Protein AF-A0A4S8L2T9-F1 (afdb_monomer_lite)

Radius of gyration: 14.15 Å; chains: 1; bounding box: 38×24×38 Å

Sequence (127 aa):
MDQLVPNIGRFRQLHLDESEWDGTTDLFSQLNVSAPKLRSMTIISDKSPFHFAGPGTEVLPSIFNGEMPSLKMLLLTHYTRWPSGYFQNLTHLCLLDQCDTQPNSRPSTSEFLDFLEMSPQLEYLII

Organism: Dendrothele bispora (strain CBS 962.96) (NCBI:txid1314807)

Foldseek 3Di:
DVVCLVCQCVAQEEAAECPPPPLPDQQQVSQQAANANHAEYHHYYDDAQDRNHHPGALEDEDGNVLHHPNYAYYHDEQNQHYDPPHDAQYQEYAYHPNDPPDVPSHDDPVRVVVVVVRHPNHNYDHD

Structure (mmCIF, N/CA/C/O backbone):
data_AF-A0A4S8L2T9-F1
#
_entry.id   AF-A0A4S8L2T9-F1
#
loop_
_atom_site.group_PDB
_atom_site.id
_atom_site.type_symbol
_atom_site.label_atom_id
_atom_site.label_alt_id
_atom_site.label_comp_id
_atom_site.label_asym_id
_atom_site.label_entity_id
_atom_site.label_seq_id
_atom_site.pdbx_PDB_ins_code
_atom_site.Cartn_x
_atom_site.Cartn_y
_atom_site.Cartn_z
_atom_site.occupancy
_atom_site.B_iso_or_equiv
_atom_site.auth_seq_id
_atom_site.auth_comp_id
_atom_site.auth_asym_id
_atom_site.auth_atom_id
_atom_site.pdbx_PDB_model_num
ATOM 1 N N . MET A 1 1 ? -12.025 5.668 -17.115 1.00 55.72 1 MET A N 1
ATOM 2 C C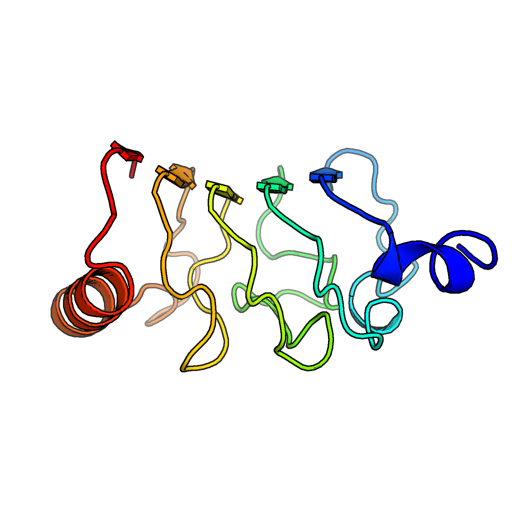A . MET A 1 1 ? -11.626 6.078 -15.749 1.00 55.72 1 MET A CA 1
ATOM 3 C C . MET A 1 1 ? -12.502 7.181 -15.154 1.00 55.72 1 MET A C 1
ATOM 5 O O . MET A 1 1 ? -12.594 7.249 -13.936 1.00 55.72 1 MET A O 1
ATOM 9 N N . ASP A 1 2 ? -13.251 7.943 -15.961 1.00 57.00 2 ASP A N 1
ATOM 10 C CA . ASP A 1 2 ? -14.147 9.031 -15.506 1.00 57.00 2 ASP A CA 1
ATOM 11 C C . ASP A 1 2 ? -15.223 8.640 -14.472 1.00 57.00 2 ASP A C 1
ATOM 13 O O . ASP A 1 2 ? -15.738 9.491 -13.753 1.00 57.00 2 ASP A O 1
ATOM 17 N N . GLN A 1 3 ? -15.548 7.349 -14.345 1.00 64.50 3 GLN A N 1
ATOM 18 C CA . GLN A 1 3 ? -16.474 6.844 -13.321 1.00 64.50 3 GLN A CA 1
ATOM 19 C C . GLN A 1 3 ? -15.784 6.366 -12.029 1.00 64.50 3 GLN A C 1
ATOM 21 O O . GLN A 1 3 ? -16.458 6.150 -11.017 1.00 64.50 3 GLN A O 1
ATOM 26 N N . LEU A 1 4 ? -14.457 6.194 -12.045 1.00 69.69 4 LEU A N 1
ATOM 27 C CA . LEU A 1 4 ? -13.685 5.638 -10.931 1.00 69.69 4 LEU A CA 1
ATOM 28 C C . LEU A 1 4 ? -13.459 6.699 -9.848 1.00 69.69 4 LEU A C 1
ATOM 30 O O . LEU A 1 4 ? -13.805 6.485 -8.687 1.00 69.69 4 LEU A O 1
ATOM 34 N N . VAL A 1 5 ? -12.961 7.870 -10.258 1.00 75.69 5 VAL A N 1
ATOM 35 C CA . VAL A 1 5 ? -12.575 8.985 -9.376 1.00 75.69 5 VAL A CA 1
ATOM 36 C C . VAL A 1 5 ? -13.704 9.432 -8.436 1.00 75.69 5 VAL A C 1
ATOM 38 O O . VAL A 1 5 ? -13.460 9.513 -7.230 1.00 75.69 5 VAL A O 1
ATOM 41 N N . PRO A 1 6 ? -14.961 9.613 -8.899 1.00 81.12 6 PRO A N 1
ATOM 42 C CA . PRO A 1 6 ? -16.066 10.000 -8.017 1.00 81.12 6 PRO A CA 1
ATOM 43 C C . PRO A 1 6 ? -16.382 8.979 -6.913 1.00 81.12 6 PRO A C 1
ATOM 45 O O . PRO A 1 6 ? -17.036 9.312 -5.926 1.00 81.12 6 PRO A O 1
ATOM 48 N N . ASN A 1 7 ? -15.940 7.727 -7.066 1.00 84.19 7 ASN A N 1
ATOM 49 C CA . ASN A 1 7 ? -16.253 6.629 -6.156 1.00 84.19 7 ASN A CA 1
ATOM 50 C C . ASN A 1 7 ? -15.073 6.201 -5.266 1.00 84.19 7 ASN A C 1
ATOM 52 O O . ASN A 1 7 ? -15.300 5.423 -4.336 1.00 84.19 7 ASN A O 1
ATOM 56 N N . ILE A 1 8 ? -13.862 6.742 -5.471 1.00 86.19 8 ILE A N 1
ATOM 57 C CA . ILE A 1 8 ? -12.643 6.389 -4.711 1.00 86.19 8 ILE A CA 1
ATOM 58 C C . ILE A 1 8 ? -12.862 6.499 -3.197 1.00 86.19 8 ILE A C 1
ATOM 60 O O . ILE A 1 8 ? -12.507 5.591 -2.449 1.00 86.19 8 ILE A O 1
ATOM 64 N N . GLY A 1 9 ? -13.552 7.544 -2.727 1.00 87.44 9 GLY A N 1
ATOM 65 C CA . GLY A 1 9 ? -13.823 7.737 -1.295 1.00 87.44 9 GLY A CA 1
ATOM 66 C C . GLY A 1 9 ? -14.676 6.633 -0.644 1.00 87.44 9 GLY A C 1
ATOM 67 O O . GLY A 1 9 ? -14.811 6.573 0.583 1.00 87.44 9 GLY A O 1
ATOM 68 N N . ARG A 1 10 ? -15.282 5.748 -1.445 1.00 90.25 10 ARG A N 1
ATOM 69 C CA . ARG A 1 10 ? -16.060 4.585 -0.992 1.00 90.25 10 ARG A CA 1
ATOM 70 C C . ARG A 1 10 ? -15.286 3.276 -1.100 1.00 90.25 10 ARG A C 1
ATOM 72 O O . ARG A 1 10 ? -15.773 2.273 -0.570 1.00 90.25 10 ARG A O 1
ATOM 79 N N . PHE A 1 11 ? -14.136 3.269 -1.768 1.00 92.38 11 PHE A N 1
ATOM 80 C CA . PHE A 1 11 ? -13.360 2.058 -1.984 1.00 92.38 11 PHE A CA 1
ATOM 81 C C . PHE A 1 11 ? -12.904 1.494 -0.647 1.00 92.38 11 PHE A C 1
ATOM 83 O O . PHE A 1 11 ? -12.448 2.211 0.239 1.00 92.38 11 PHE A O 1
ATOM 90 N N . ARG A 1 12 ? -13.083 0.183 -0.501 1.00 96.00 12 ARG A N 1
ATOM 91 C CA . ARG A 1 12 ? -12.547 -0.596 0.621 1.00 96.00 12 ARG A CA 1
ATOM 92 C C . ARG A 1 12 ? -11.392 -1.476 0.184 1.00 96.00 12 ARG A C 1
ATOM 94 O O . ARG A 1 12 ? -10.571 -1.851 1.014 1.00 96.00 12 ARG A O 1
ATOM 101 N N . GLN A 1 13 ? -11.359 -1.807 -1.096 1.00 96.56 13 GLN A N 1
ATOM 102 C CA . GLN A 1 13 ? -10.374 -2.670 -1.710 1.00 96.56 13 GLN A CA 1
ATOM 103 C C . GLN A 1 13 ? -10.024 -2.077 -3.069 1.00 96.56 13 GLN A C 1
ATOM 105 O O . GLN A 1 13 ? -10.915 -1.582 -3.765 1.00 96.56 13 GLN A O 1
ATOM 110 N N . LEU A 1 14 ? -8.744 -2.104 -3.408 1.00 93.50 14 LEU A N 1
ATOM 111 C CA . LEU A 1 14 ? -8.228 -1.711 -4.707 1.00 93.50 14 LEU A CA 1
ATOM 112 C C . LEU A 1 14 ? -7.190 -2.737 -5.132 1.00 93.50 14 LEU A C 1
ATOM 114 O O . LEU A 1 14 ? -6.232 -2.978 -4.402 1.00 93.50 14 LEU A O 1
ATOM 118 N N . HIS A 1 15 ? -7.381 -3.306 -6.314 1.00 92.94 15 HIS A N 1
ATOM 119 C CA . HIS A 1 15 ? -6.453 -4.259 -6.898 1.00 92.94 15 HIS A CA 1
ATOM 120 C C . HIS A 1 15 ? -6.101 -3.758 -8.292 1.00 92.94 15 HIS A C 1
ATOM 122 O O . HIS A 1 15 ? -6.986 -3.610 -9.136 1.00 92.94 15 HIS A O 1
ATOM 128 N N . LEU A 1 16 ? -4.831 -3.421 -8.479 1.00 89.25 16 LEU A N 1
ATOM 129 C CA . LEU A 1 16 ? -4.255 -2.957 -9.730 1.00 89.25 16 LEU A CA 1
ATOM 130 C C . LEU A 1 16 ? -3.294 -4.031 -10.226 1.00 89.25 16 LEU A C 1
ATOM 132 O O . LEU A 1 16 ? -2.457 -4.506 -9.458 1.00 89.25 16 LEU A O 1
ATOM 136 N N . ASP A 1 17 ? -3.440 -4.405 -11.489 1.00 88.31 17 ASP A N 1
ATOM 137 C CA . ASP A 1 17 ? -2.612 -5.401 -12.160 1.00 88.31 17 ASP A CA 1
ATOM 138 C C . ASP A 1 17 ? -2.127 -4.805 -13.483 1.00 88.31 17 ASP A C 1
ATOM 140 O O . ASP A 1 17 ? -2.939 -4.379 -14.309 1.00 88.31 17 ASP A O 1
ATOM 144 N N . GLU A 1 18 ? -0.809 -4.686 -13.634 1.00 80.94 18 GLU A N 1
ATOM 145 C CA . GLU A 1 18 ? -0.171 -4.078 -14.806 1.00 80.94 18 GLU A CA 1
ATOM 146 C C . GLU A 1 18 ? -0.071 -5.020 -16.004 1.00 80.94 18 GLU A C 1
ATOM 148 O O . GLU A 1 18 ? 0.206 -4.553 -17.107 1.00 80.94 18 GLU A O 1
ATOM 153 N N . SER A 1 19 ? -0.296 -6.324 -15.823 1.00 79.88 19 SER A N 1
ATOM 154 C CA . SER A 1 19 ? -0.063 -7.329 -16.873 1.00 79.88 19 SER A CA 1
ATOM 155 C C . SER A 1 19 ? -0.785 -7.009 -18.188 1.00 79.88 19 SER A C 1
ATOM 157 O O . SER A 1 19 ? -0.219 -7.172 -19.271 1.00 79.88 19 SER A O 1
ATOM 159 N N . GLU A 1 20 ? -1.994 -6.455 -18.087 1.00 76.50 20 GLU A N 1
ATOM 160 C CA . GLU A 1 20 ? -2.854 -6.062 -19.210 1.00 76.50 20 GLU A CA 1
ATOM 161 C C . GLU A 1 20 ? -2.831 -4.543 -19.497 1.00 76.50 20 GLU A C 1
ATOM 163 O O . GLU A 1 20 ? -3.657 -4.032 -20.258 1.00 76.50 20 GLU A O 1
ATOM 168 N N . TRP A 1 21 ? -1.920 -3.782 -18.877 1.00 77.00 21 TRP A N 1
ATOM 169 C CA . TRP A 1 21 ? -1.818 -2.337 -19.083 1.00 77.00 21 TRP A CA 1
ATOM 170 C C . TRP A 1 21 ? -1.056 -2.002 -20.367 1.00 77.00 21 TRP A C 1
ATOM 172 O O . TRP A 1 21 ? 0.079 -2.429 -20.575 1.00 77.00 21 TRP A O 1
ATOM 182 N N . ASP A 1 22 ? -1.663 -1.178 -21.224 1.00 73.50 22 ASP A N 1
ATOM 183 C CA . ASP A 1 22 ? -1.081 -0.774 -22.511 1.00 73.50 22 ASP A CA 1
ATOM 184 C C . ASP A 1 22 ? -0.025 0.344 -22.398 1.00 73.50 22 ASP A C 1
ATOM 186 O O . ASP A 1 22 ? 0.593 0.722 -23.396 1.00 73.50 22 ASP A O 1
ATOM 190 N N . GLY A 1 23 ? 0.192 0.877 -21.189 1.00 68.25 23 GLY A N 1
ATOM 191 C CA . GLY A 1 23 ? 1.191 1.909 -20.903 1.00 68.25 23 GLY A CA 1
ATOM 192 C C . GLY A 1 23 ? 0.865 3.291 -21.473 1.00 68.25 23 GLY A C 1
ATOM 193 O O . GLY A 1 23 ? 1.718 4.177 -21.441 1.00 68.25 23 GLY A O 1
ATOM 194 N N . THR A 1 24 ? -0.340 3.507 -22.008 1.00 68.75 24 THR A N 1
ATOM 195 C CA . THR A 1 24 ? -0.683 4.756 -22.710 1.00 68.75 24 THR A CA 1
ATOM 196 C C . THR A 1 24 ? -1.113 5.887 -21.782 1.00 68.75 24 THR A C 1
ATOM 198 O O . THR A 1 24 ? -1.092 7.052 -22.184 1.00 68.75 24 THR A O 1
ATOM 201 N N . THR A 1 25 ? -1.488 5.578 -20.537 1.00 74.75 25 THR A N 1
ATOM 202 C CA . THR A 1 25 ? -1.903 6.581 -19.550 1.00 74.75 25 THR A CA 1
ATOM 203 C C . THR A 1 25 ? -1.208 6.382 -18.203 1.00 74.75 25 THR A C 1
ATOM 205 O O . THR A 1 25 ? -0.844 5.273 -17.821 1.00 74.75 25 THR A O 1
ATOM 208 N N . ASP A 1 26 ? -1.007 7.482 -17.477 1.00 78.62 26 ASP A N 1
ATOM 209 C CA . ASP A 1 26 ? -0.564 7.449 -16.083 1.00 78.62 26 ASP A CA 1
ATOM 210 C C . ASP A 1 26 ? -1.798 7.212 -15.199 1.00 78.62 26 ASP A C 1
ATOM 212 O O . ASP A 1 26 ? -2.628 8.109 -14.993 1.00 78.62 26 ASP A O 1
ATOM 216 N N . LEU A 1 27 ? -1.957 5.975 -14.726 1.00 81.38 27 LEU A N 1
ATOM 217 C CA . LEU A 1 27 ? -3.055 5.567 -13.847 1.00 81.38 27 LEU A CA 1
ATOM 218 C C . LEU A 1 27 ? -2.967 6.285 -12.495 1.00 81.38 27 LEU A C 1
ATOM 220 O O . LEU A 1 27 ? -3.988 6.724 -11.964 1.00 81.38 27 LEU A O 1
ATOM 224 N N . PHE A 1 28 ? -1.765 6.437 -11.942 1.00 85.56 28 PHE A N 1
ATOM 225 C CA . PHE A 1 28 ? -1.580 7.000 -10.609 1.00 85.56 28 PHE A CA 1
ATOM 226 C C . PHE A 1 28 ? -1.867 8.498 -10.549 1.00 85.56 28 PHE A C 1
ATOM 228 O O . PHE A 1 28 ? -2.422 8.958 -9.549 1.00 85.56 28 PHE A O 1
ATOM 235 N N . SER A 1 29 ? -1.612 9.242 -11.629 1.00 82.44 29 SER A N 1
ATOM 236 C CA . SER A 1 29 ? -1.994 10.660 -11.736 1.00 82.44 29 SER A CA 1
ATOM 237 C C . SER A 1 29 ? -3.495 10.901 -11.523 1.00 82.44 29 SER A C 1
ATOM 239 O O . SER A 1 29 ? -3.905 11.974 -11.075 1.00 82.44 29 SER A O 1
ATOM 241 N N . GLN A 1 30 ? -4.323 9.888 -11.797 1.00 81.75 30 GLN A N 1
ATOM 242 C CA . GLN A 1 30 ? -5.780 9.944 -11.662 1.00 81.75 30 GLN A CA 1
ATOM 243 C C . GLN A 1 30 ? -6.257 9.570 -10.252 1.00 81.75 30 GLN A C 1
ATOM 245 O O . GLN A 1 30 ? -7.413 9.808 -9.904 1.00 81.75 30 GLN A O 1
ATOM 250 N N . LEU A 1 31 ? -5.381 9.017 -9.409 1.00 87.31 31 LEU A N 1
ATOM 251 C CA . LEU A 1 31 ? -5.674 8.663 -8.020 1.00 87.31 31 LEU A CA 1
ATOM 252 C C . LEU A 1 31 ? -5.361 9.827 -7.068 1.00 87.31 31 LEU A C 1
ATOM 254 O O . LEU A 1 31 ? -4.845 9.622 -5.978 1.00 87.31 31 LEU A O 1
ATOM 258 N N . ASN A 1 32 ? -5.681 11.065 -7.442 1.00 85.38 32 ASN A N 1
ATOM 259 C CA . ASN A 1 32 ? -5.381 12.278 -6.665 1.00 85.38 32 ASN A CA 1
ATOM 260 C C . ASN A 1 32 ? -6.504 12.692 -5.685 1.00 85.38 32 ASN A C 1
ATOM 262 O O . ASN A 1 32 ? -6.693 13.870 -5.372 1.00 85.38 32 ASN A O 1
ATOM 266 N N . VAL A 1 33 ? -7.273 11.719 -5.194 1.00 86.69 33 VAL A N 1
ATOM 267 C CA . VAL A 1 33 ? -8.405 11.922 -4.274 1.00 86.69 33 VAL A CA 1
ATOM 268 C C . VAL A 1 33 ? -8.212 11.056 -3.037 1.00 86.69 33 VAL A C 1
ATOM 270 O O . VAL A 1 33 ? -7.811 9.912 -3.168 1.00 86.69 33 VAL A O 1
ATOM 273 N N . SER A 1 34 ? -8.520 11.5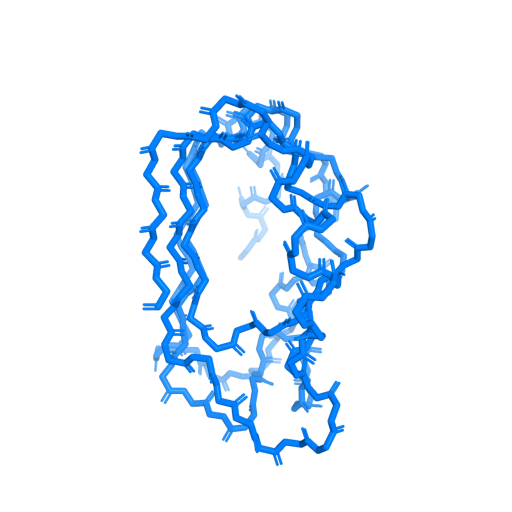53 -1.837 1.00 88.19 34 SER A N 1
ATOM 274 C CA . SER A 1 34 ? -8.365 10.769 -0.599 1.00 88.19 34 SER A CA 1
ATOM 275 C C . SER A 1 34 ? -9.170 9.456 -0.638 1.00 88.19 34 SER A C 1
ATOM 277 O O . SER A 1 34 ? -10.329 9.431 -1.074 1.00 88.19 34 SER A O 1
ATOM 279 N N . ALA A 1 35 ? -8.573 8.368 -0.138 1.00 91.50 35 ALA A N 1
ATOM 280 C CA . ALA A 1 35 ? -9.188 7.041 -0.049 1.00 91.50 35 ALA A CA 1
ATOM 281 C C . ALA A 1 35 ? -9.371 6.605 1.422 1.00 91.50 35 ALA A C 1
ATOM 283 O O . ALA A 1 35 ? -8.831 5.584 1.860 1.00 91.50 35 ALA A O 1
ATOM 284 N N . PRO A 1 36 ? -10.177 7.332 2.222 1.00 93.00 36 PRO A N 1
ATOM 285 C CA . PRO A 1 36 ? -10.214 7.180 3.678 1.00 93.00 36 PRO A CA 1
ATOM 286 C C . PRO A 1 36 ? -10.766 5.832 4.151 1.00 93.00 36 PRO A C 1
ATOM 288 O O . PRO A 1 36 ? -10.553 5.446 5.299 1.00 93.00 36 PRO A O 1
ATO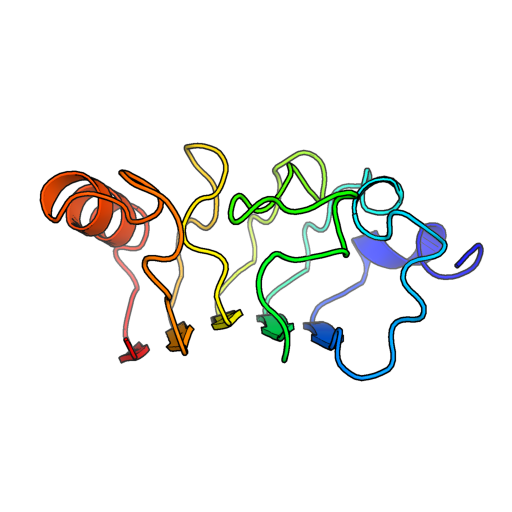M 291 N N . LYS A 1 37 ? -11.504 5.119 3.292 1.00 95.38 37 LYS A N 1
ATOM 292 C CA . LYS A 1 37 ? -12.132 3.823 3.597 1.00 95.38 37 LYS A CA 1
ATOM 293 C C . LYS A 1 37 ? -11.355 2.630 3.043 1.00 95.38 37 LYS A C 1
ATOM 295 O O . LYS A 1 37 ? -11.779 1.498 3.290 1.00 95.38 37 LYS A O 1
ATOM 300 N N . LEU A 1 38 ? -10.258 2.866 2.320 1.00 96.19 38 LEU A N 1
ATOM 301 C CA . LEU A 1 38 ? -9.457 1.814 1.709 1.00 96.19 38 LEU A CA 1
ATOM 302 C C . LEU A 1 38 ? -8.800 0.978 2.807 1.00 96.19 38 LEU A C 1
ATOM 304 O O . LEU A 1 38 ? -8.115 1.516 3.667 1.00 96.19 38 LEU A O 1
ATOM 308 N N . ARG A 1 39 ? -9.054 -0.331 2.802 1.00 97.50 39 ARG A N 1
ATOM 309 C CA . ARG A 1 39 ? -8.561 -1.292 3.801 1.00 97.50 39 ARG A CA 1
ATOM 310 C C . ARG A 1 39 ? -7.556 -2.275 3.231 1.00 97.50 39 ARG A C 1
ATOM 312 O O . ARG A 1 39 ? -6.679 -2.727 3.960 1.00 97.50 39 ARG A O 1
ATOM 319 N N . SER A 1 40 ? -7.694 -2.615 1.957 1.00 98.06 40 SER A N 1
ATOM 320 C CA . SER A 1 40 ? -6.782 -3.507 1.254 1.00 98.06 40 SER A CA 1
ATOM 321 C C . SER A 1 40 ? -6.367 -2.874 -0.060 1.00 98.06 40 SER A C 1
ATOM 323 O O . SER A 1 40 ? -7.214 -2.349 -0.786 1.00 98.06 40 SER A O 1
ATOM 325 N N . MET A 1 41 ? -5.071 -2.912 -0.340 1.00 96.19 41 MET A N 1
ATOM 326 C CA . MET A 1 41 ? -4.515 -2.462 -1.601 1.00 96.19 41 MET A CA 1
ATOM 327 C C . MET A 1 41 ? -3.540 -3.501 -2.136 1.00 96.19 41 MET A C 1
ATOM 329 O O . MET A 1 41 ? -2.671 -3.988 -1.412 1.00 96.19 41 MET A O 1
ATOM 333 N N . THR A 1 42 ? -3.693 -3.815 -3.412 1.00 95.38 42 THR A N 1
ATOM 334 C CA . THR A 1 42 ? -2.812 -4.695 -4.169 1.00 95.38 42 THR A CA 1
ATOM 335 C C . THR A 1 42 ? -2.369 -3.958 -5.415 1.00 95.38 42 THR A C 1
ATOM 337 O O . THR A 1 42 ? -3.215 -3.454 -6.153 1.00 95.38 42 THR A O 1
ATOM 340 N N . ILE A 1 43 ? -1.063 -3.902 -5.644 1.00 91.00 43 ILE A N 1
ATOM 341 C CA . ILE A 1 43 ? -0.481 -3.399 -6.884 1.00 91.00 43 ILE A CA 1
ATOM 342 C C . ILE A 1 43 ? 0.509 -4.454 -7.364 1.00 91.00 43 ILE A C 1
ATOM 344 O O . ILE A 1 43 ? 1.539 -4.680 -6.727 1.00 91.00 43 ILE A O 1
ATOM 348 N N . ILE A 1 44 ? 0.151 -5.135 -8.447 1.00 88.25 44 ILE A N 1
ATOM 349 C CA . ILE A 1 44 ? 0.948 -6.188 -9.073 1.00 88.25 44 ILE A CA 1
ATOM 350 C C . ILE A 1 44 ? 1.424 -5.683 -10.428 1.00 88.25 44 ILE A C 1
ATOM 352 O O . ILE A 1 44 ? 0.684 -5.019 -11.154 1.00 88.25 44 ILE A O 1
ATOM 356 N N . SER A 1 45 ? 2.664 -6.020 -10.752 1.00 79.06 45 SER A N 1
ATOM 357 C CA . SER A 1 45 ? 3.261 -5.805 -12.060 1.00 79.06 45 SER A CA 1
ATOM 358 C C . SER A 1 45 ? 4.055 -7.042 -12.462 1.00 79.06 45 SER A C 1
ATOM 360 O O . SER A 1 45 ? 4.570 -7.748 -11.595 1.00 79.06 45 SER A O 1
ATOM 362 N N . ASP A 1 46 ? 4.126 -7.301 -13.765 1.00 75.31 46 ASP A N 1
ATOM 363 C CA . ASP A 1 46 ? 4.865 -8.402 -14.382 1.00 75.31 46 ASP A CA 1
ATOM 364 C C . ASP A 1 46 ? 6.153 -7.939 -15.096 1.00 75.31 46 ASP A C 1
ATOM 366 O O . ASP A 1 46 ? 6.870 -8.765 -15.669 1.00 75.31 46 ASP A O 1
ATOM 370 N N . LYS A 1 47 ? 6.459 -6.629 -15.099 1.00 65.19 47 LYS A N 1
ATOM 371 C CA . LYS A 1 47 ? 7.552 -6.026 -15.888 1.00 65.19 47 LYS A CA 1
ATOM 372 C C . LYS A 1 47 ? 8.370 -5.026 -15.073 1.00 65.19 47 LYS A C 1
ATOM 374 O O . LYS A 1 47 ? 7.817 -4.163 -14.408 1.00 65.19 47 LYS A O 1
ATOM 379 N N . SER A 1 48 ? 9.700 -5.077 -15.215 1.00 59.50 48 SER A N 1
ATOM 380 C CA . SER A 1 48 ? 10.619 -4.028 -14.745 1.00 59.50 48 SER A CA 1
ATOM 381 C C . SER A 1 48 ?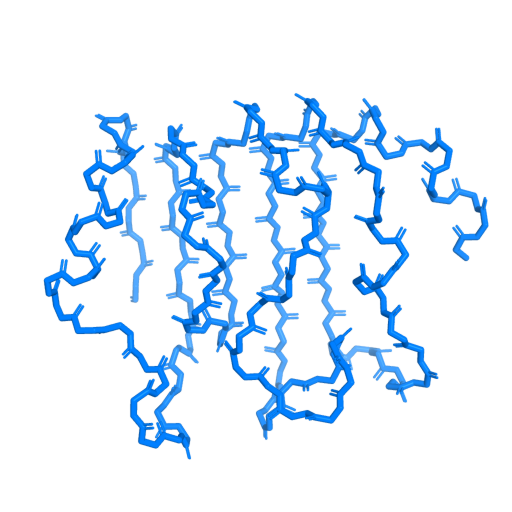 11.313 -3.343 -15.938 1.00 59.50 48 SER A C 1
ATOM 383 O O . SER A 1 48 ? 11.809 -4.055 -16.820 1.00 59.50 48 SER A O 1
ATOM 385 N N . PRO A 1 49 ? 11.392 -1.995 -15.983 1.00 59.97 49 PRO A N 1
ATOM 386 C CA . PRO A 1 49 ? 10.905 -1.047 -14.974 1.00 59.97 49 PRO A CA 1
ATOM 387 C C . PRO A 1 49 ? 9.429 -0.631 -15.199 1.00 59.97 49 PRO A C 1
ATOM 389 O O . PRO A 1 49 ? 8.968 -0.589 -16.335 1.00 59.97 49 PRO A O 1
ATOM 392 N N . PHE A 1 50 ? 8.704 -0.305 -14.119 1.00 65.56 50 PHE A N 1
ATOM 393 C CA . PHE A 1 50 ? 7.241 -0.071 -14.100 1.00 65.56 50 PHE A CA 1
ATOM 394 C C . PHE A 1 50 ? 6.767 1.065 -15.006 1.00 65.56 50 PHE A C 1
ATOM 396 O O . PHE A 1 50 ? 7.459 2.077 -15.162 1.00 65.56 50 PHE A O 1
ATOM 403 N N . HIS A 1 51 ? 5.543 0.936 -15.526 1.00 63.34 51 HIS A N 1
ATOM 404 C CA . HIS A 1 51 ? 4.925 1.889 -16.449 1.00 63.34 51 HIS A CA 1
ATOM 405 C C . HIS A 1 51 ? 3.700 2.619 -15.876 1.00 63.34 51 HIS A C 1
ATOM 407 O O . HIS A 1 51 ? 3.327 3.664 -16.412 1.00 63.34 51 HIS A O 1
ATOM 413 N N . PHE A 1 52 ? 3.103 2.163 -14.766 1.00 59.19 52 PHE A N 1
ATOM 414 C CA . PHE A 1 52 ? 1.943 2.835 -14.156 1.00 59.19 52 PHE A CA 1
ATOM 415 C C . PHE A 1 52 ? 2.187 4.302 -13.759 1.00 59.19 52 PHE A C 1
ATOM 417 O O . PHE A 1 52 ? 1.223 5.060 -13.668 1.00 59.19 52 PHE A O 1
ATOM 424 N N . ALA A 1 53 ? 3.445 4.701 -13.536 1.00 54.12 53 ALA A N 1
ATOM 425 C CA . ALA A 1 53 ? 3.860 6.055 -13.149 1.00 54.12 53 ALA A CA 1
ATOM 426 C C . ALA A 1 53 ? 4.579 6.830 -1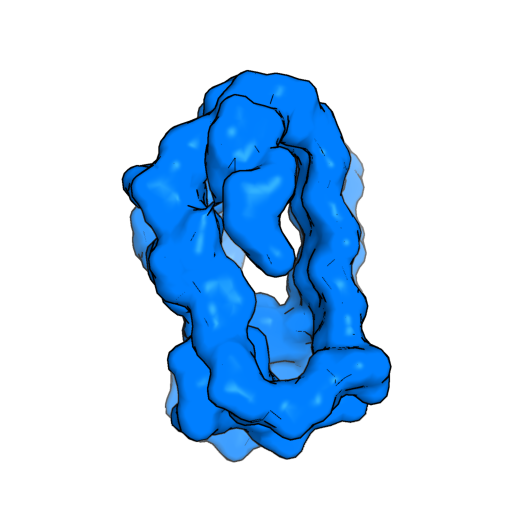4.280 1.00 54.12 53 ALA A C 1
ATOM 428 O O . ALA A 1 53 ? 5.257 7.824 -14.012 1.00 54.12 53 ALA A O 1
ATOM 429 N N . GLY A 1 54 ? 4.505 6.358 -15.531 1.00 56.44 54 GLY A N 1
ATOM 430 C CA . GLY A 1 54 ? 5.326 6.860 -16.640 1.00 56.44 54 GLY A CA 1
ATOM 431 C C . GLY A 1 54 ? 6.622 6.053 -16.828 1.00 56.44 54 GLY A C 1
ATOM 432 O O . GLY A 1 54 ? 6.699 4.917 -16.367 1.00 56.44 54 GLY A O 1
ATOM 433 N N . PRO A 1 55 ? 7.639 6.568 -17.549 1.00 53.38 55 PRO A N 1
ATOM 434 C CA . PRO A 1 55 ? 8.828 5.786 -17.882 1.00 53.38 55 PRO A CA 1
ATOM 435 C C . PRO A 1 55 ? 9.642 5.385 -16.637 1.00 53.38 55 PRO A C 1
ATOM 437 O O . PRO A 1 55 ? 10.409 6.181 -16.103 1.00 53.38 55 PRO A O 1
ATOM 440 N N . GLY A 1 56 ? 9.513 4.118 -16.235 1.00 59.25 56 GLY A N 1
ATOM 441 C CA . GLY A 1 56 ? 10.548 3.302 -15.606 1.00 59.25 56 GLY A CA 1
ATOM 442 C C . GLY A 1 56 ? 11.013 3.698 -14.203 1.00 59.25 56 GLY A C 1
ATOM 443 O O . GLY A 1 56 ? 12.216 3.835 -13.987 1.00 59.25 56 GLY A O 1
ATOM 444 N N . THR A 1 57 ? 10.099 3.841 -13.239 1.00 68.56 57 THR A N 1
ATOM 445 C CA . THR A 1 57 ? 10.448 4.099 -11.828 1.00 68.56 57 THR A CA 1
ATOM 446 C C . THR A 1 57 ? 10.026 2.954 -10.913 1.00 68.56 57 THR A C 1
ATOM 448 O O . THR A 1 57 ? 8.876 2.538 -10.935 1.00 68.56 57 THR A O 1
ATOM 451 N N . GLU A 1 58 ? 10.936 2.497 -10.050 1.00 73.06 58 GLU A N 1
ATOM 452 C CA . GLU A 1 58 ? 10.672 1.527 -8.966 1.00 73.06 58 GLU A CA 1
ATOM 453 C C . GLU A 1 58 ? 10.068 2.186 -7.708 1.00 73.06 58 GLU A C 1
ATOM 455 O O . GLU A 1 58 ? 9.765 1.531 -6.708 1.00 73.06 58 GLU A O 1
ATOM 460 N N . VAL A 1 59 ? 9.874 3.508 -7.764 1.00 79.94 59 VAL A N 1
ATOM 461 C CA . VAL A 1 59 ? 9.229 4.309 -6.725 1.00 79.94 59 VAL A CA 1
ATOM 462 C C . VAL A 1 59 ? 7.738 4.414 -7.019 1.00 79.94 59 VAL A C 1
ATOM 464 O O . VAL A 1 59 ? 7.344 4.948 -8.059 1.00 79.94 59 VAL A O 1
ATOM 467 N N . LEU A 1 60 ? 6.910 3.965 -6.077 1.00 83.94 60 LEU A N 1
ATOM 468 C CA . LEU A 1 60 ? 5.472 4.202 -6.098 1.00 83.94 60 LEU A CA 1
ATOM 469 C C . LEU A 1 60 ? 5.227 5.717 -5.968 1.00 83.94 60 LEU A C 1
ATOM 471 O O . LEU A 1 60 ? 5.682 6.315 -4.987 1.00 83.94 60 LEU A O 1
ATOM 475 N N . PRO A 1 61 ? 4.538 6.368 -6.922 1.00 84.62 61 PRO A N 1
ATOM 476 C CA . PRO A 1 61 ? 4.251 7.790 -6.815 1.00 84.62 61 PRO A CA 1
ATOM 477 C C . PRO A 1 61 ? 3.262 8.066 -5.685 1.00 84.62 61 PRO A C 1
ATOM 479 O O . PRO A 1 61 ? 2.600 7.172 -5.152 1.00 84.62 61 PRO A O 1
ATOM 482 N N . SER A 1 62 ? 3.139 9.345 -5.332 1.00 86.81 62 SER A N 1
ATOM 483 C CA . SER A 1 62 ? 2.138 9.742 -4.355 1.00 86.81 62 SER A CA 1
ATOM 484 C C . SER A 1 62 ? 0.732 9.512 -4.922 1.00 86.81 62 SER A C 1
ATOM 486 O O . SER A 1 62 ? 0.372 10.105 -5.937 1.00 86.81 62 SER A O 1
ATOM 488 N N . ILE A 1 63 ? -0.056 8.670 -4.258 1.00 89.38 63 ILE A N 1
ATOM 489 C CA . ILE A 1 63 ? -1.446 8.353 -4.590 1.00 89.38 63 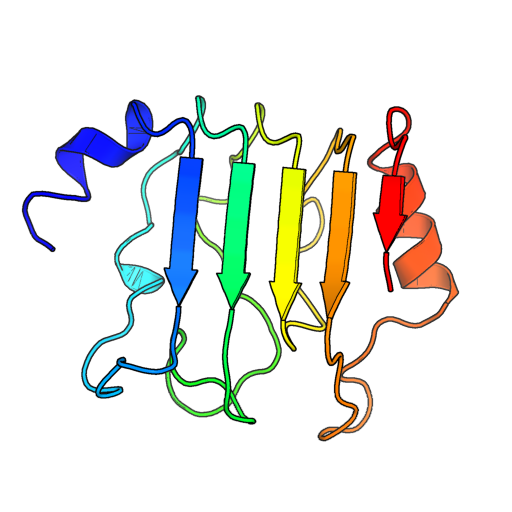ILE A CA 1
ATOM 490 C C . ILE A 1 63 ? -2.352 8.650 -3.397 1.00 89.38 63 ILE A C 1
ATOM 492 O O . ILE A 1 63 ? -1.932 8.678 -2.242 1.00 89.38 63 ILE A O 1
ATOM 496 N N . PHE A 1 64 ? -3.621 8.906 -3.679 1.00 89.81 64 PHE A N 1
ATOM 497 C CA . PHE A 1 64 ? -4.661 9.254 -2.713 1.00 89.81 64 PHE A CA 1
ATOM 498 C C . PHE A 1 64 ? -4.317 10.453 -1.820 1.00 89.81 64 PHE A C 1
ATOM 500 O O . PHE A 1 64 ? -4.703 10.504 -0.654 1.00 89.81 64 PHE A O 1
ATOM 507 N N . ASN A 1 65 ? -3.562 11.417 -2.361 1.00 85.50 65 ASN A N 1
ATOM 508 C CA . ASN A 1 65 ? -2.999 12.560 -1.627 1.00 85.50 65 ASN A CA 1
ATOM 509 C C . ASN A 1 65 ? -2.162 12.154 -0.399 1.00 85.50 65 ASN A C 1
ATOM 511 O O . ASN A 1 65 ? -2.013 12.936 0.535 1.00 85.50 65 ASN A O 1
ATOM 515 N N . GLY A 1 66 ? -1.623 10.931 -0.395 1.00 84.62 66 GLY A N 1
ATOM 516 C CA . GLY A 1 66 ? -0.894 10.362 0.736 1.00 84.62 66 GLY A CA 1
ATOM 517 C C . GLY A 1 66 ? -1.761 9.894 1.900 1.00 84.62 66 GLY A C 1
ATOM 518 O O . GLY A 1 66 ? -1.222 9.453 2.910 1.00 84.62 66 GLY A O 1
ATOM 519 N N . GLU A 1 67 ? -3.089 9.936 1.776 1.00 82.62 67 GLU A N 1
ATOM 520 C CA . GLU A 1 67 ? -4.002 9.586 2.859 1.00 82.62 67 GLU A CA 1
ATOM 521 C C . GLU A 1 67 ? -4.713 8.254 2.610 1.00 82.62 67 GLU A C 1
ATOM 523 O O . GLU A 1 67 ? -5.688 8.150 1.860 1.00 82.62 67 GLU A O 1
ATOM 528 N N . MET A 1 68 ? -4.260 7.226 3.329 1.00 92.50 68 MET A N 1
ATOM 529 C CA . MET A 1 68 ? -4.898 5.905 3.384 1.00 92.50 68 MET A CA 1
ATOM 530 C C . MET A 1 68 ? -5.057 5.431 4.842 1.00 92.50 68 MET A C 1
ATOM 532 O O . MET A 1 68 ? -4.554 4.370 5.211 1.00 92.50 68 MET A O 1
ATOM 536 N N . PRO A 1 69 ? -5.748 6.198 5.710 1.00 92.38 69 PRO A N 1
ATOM 537 C CA . PRO A 1 69 ? -5.754 5.975 7.162 1.00 92.38 69 PRO A CA 1
ATOM 538 C C . PRO A 1 69 ? -6.369 4.637 7.601 1.00 92.38 69 PRO A C 1
ATOM 540 O O . PRO A 1 69 ? -6.091 4.158 8.697 1.00 92.38 69 PRO A O 1
ATOM 543 N N . SER A 1 70 ? -7.219 4.032 6.765 1.00 95.94 70 SER A N 1
ATOM 544 C CA . SER A 1 70 ? -7.859 2.743 7.056 1.00 95.94 70 SER A CA 1
ATOM 545 C C . SER A 1 70 ? -7.102 1.539 6.494 1.00 95.94 70 SER A C 1
ATOM 547 O O . SER A 1 70 ? -7.596 0.417 6.643 1.00 95.94 70 SER A O 1
ATOM 549 N N . LEU A 1 71 ? -5.963 1.737 5.820 1.00 97.38 71 LEU A N 1
ATOM 550 C CA . LEU A 1 71 ? -5.270 0.654 5.135 1.00 97.38 71 LEU A CA 1
ATOM 551 C C . LEU A 1 71 ? -4.695 -0.334 6.153 1.00 97.38 71 LEU A C 1
ATOM 553 O O . LEU A 1 71 ? -4.053 0.045 7.127 1.00 97.38 71 LEU A O 1
ATOM 557 N N . LYS A 1 72 ? -4.963 -1.621 5.931 1.00 98.00 72 LYS A N 1
ATOM 558 C CA . LYS A 1 72 ? -4.567 -2.720 6.818 1.00 98.00 72 LYS A CA 1
ATOM 559 C C . LYS A 1 72 ? -3.824 -3.833 6.099 1.00 98.00 72 LYS A C 1
ATOM 561 O O . LYS A 1 72 ? -3.055 -4.536 6.749 1.00 98.00 72 LYS A O 1
ATOM 566 N N . MET A 1 73 ? -4.065 -4.002 4.804 1.00 98.50 73 MET A N 1
ATOM 567 C CA . MET A 1 73 ? -3.470 -5.053 3.987 1.00 98.50 73 MET A CA 1
ATOM 568 C C . MET A 1 73 ? -2.830 -4.425 2.755 1.00 98.50 73 MET A C 1
ATOM 570 O O . MET A 1 73 ? -3.525 -3.758 1.985 1.00 98.50 73 MET A O 1
ATOM 574 N N . LEU A 1 74 ? -1.533 -4.650 2.577 1.00 97.50 74 LEU A N 1
ATOM 575 C CA . LEU A 1 74 ? -0.769 -4.153 1.442 1.00 97.50 74 LEU A CA 1
ATOM 576 C C . LEU A 1 74 ? -0.065 -5.312 0.739 1.00 97.50 74 LEU A C 1
ATOM 578 O O . LEU A 1 74 ? 0.654 -6.075 1.382 1.00 97.50 74 LEU A O 1
ATOM 582 N N . LEU A 1 75 ? -0.253 -5.404 -0.576 1.00 96.25 75 LEU A N 1
ATOM 583 C CA . LEU A 1 75 ? 0.574 -6.221 -1.456 1.00 96.25 75 LEU A CA 1
ATOM 584 C C . LEU A 1 75 ? 1.188 -5.335 -2.535 1.00 96.25 75 LEU A C 1
ATOM 586 O O . LEU A 1 75 ? 0.450 -4.671 -3.266 1.00 96.25 75 LEU A O 1
ATOM 590 N N . LEU A 1 76 ? 2.513 -5.363 -2.642 1.00 92.06 76 LEU A N 1
ATOM 591 C CA . LEU A 1 76 ? 3.262 -4.711 -3.711 1.00 92.06 76 LEU A CA 1
ATOM 592 C C . LEU A 1 76 ? 4.169 -5.731 -4.394 1.00 92.06 76 LEU A C 1
ATOM 594 O O . LEU A 1 76 ? 4.979 -6.382 -3.731 1.00 92.06 76 LEU A O 1
ATOM 598 N N . THR A 1 77 ? 4.079 -5.822 -5.715 1.00 88.75 77 THR A N 1
ATOM 599 C CA . THR A 1 77 ? 5.096 -6.498 -6.524 1.00 88.75 77 THR A CA 1
ATOM 600 C C . THR A 1 77 ? 6.033 -5.448 -7.102 1.00 88.75 77 THR A C 1
ATOM 602 O O . THR A 1 77 ? 5.575 -4.431 -7.619 1.00 88.75 77 THR A O 1
ATOM 605 N N . HIS A 1 78 ? 7.338 -5.677 -6.963 1.00 82.00 78 HIS A N 1
ATOM 606 C CA . HIS A 1 78 ? 8.439 -4.868 -7.485 1.00 82.00 78 HIS A CA 1
ATOM 607 C C . HIS A 1 78 ? 8.549 -3.366 -7.095 1.00 82.00 78 HIS A C 1
ATOM 609 O O . HIS A 1 78 ? 9.583 -2.755 -7.369 1.00 82.00 78 HIS A O 1
ATOM 615 N N . TYR A 1 79 ? 7.550 -2.745 -6.460 1.00 81.94 79 TYR A N 1
ATOM 616 C CA . TYR A 1 79 ? 7.695 -1.392 -5.903 1.00 81.94 79 TYR A CA 1
ATOM 617 C C . TYR A 1 79 ? 8.570 -1.419 -4.654 1.00 81.94 79 TYR A C 1
ATOM 619 O O . TYR A 1 79 ? 8.113 -1.829 -3.587 1.00 81.94 79 TYR A O 1
ATOM 627 N N . THR A 1 80 ? 9.803 -0.935 -4.786 1.00 80.12 80 THR A N 1
ATOM 628 C CA . THR A 1 80 ? 10.822 -0.987 -3.732 1.00 80.12 80 THR A CA 1
ATOM 629 C C . THR A 1 80 ? 10.854 0.275 -2.872 1.00 80.12 80 THR A C 1
ATOM 631 O O . THR A 1 80 ? 11.311 0.217 -1.733 1.00 80.12 80 THR A O 1
ATOM 634 N N . ARG A 1 81 ? 10.334 1.414 -3.355 1.00 82.88 81 ARG A N 1
ATOM 635 C CA . ARG A 1 81 ? 10.234 2.661 -2.569 1.00 82.88 81 ARG A CA 1
ATOM 636 C C . ARG A 1 81 ? 8.866 3.312 -2.699 1.00 82.88 81 ARG A C 1
ATOM 638 O O . ARG A 1 81 ? 8.161 3.144 -3.688 1.00 82.88 81 ARG A O 1
ATOM 645 N N . TRP A 1 82 ? 8.525 4.123 -1.709 1.00 86.88 82 TRP A N 1
ATOM 646 C CA . TRP A 1 82 ? 7.304 4.924 -1.644 1.00 86.88 82 TRP A CA 1
ATOM 647 C C . TRP A 1 82 ? 7.565 6.183 -0.802 1.00 86.88 82 TRP A C 1
ATOM 649 O O . TRP A 1 82 ? 8.593 6.260 -0.119 1.00 86.88 82 TRP A O 1
ATOM 659 N N . PRO A 1 83 ? 6.682 7.197 -0.841 1.00 86.50 83 PRO A N 1
ATOM 660 C CA . PRO A 1 83 ? 6.857 8.407 -0.048 1.00 86.50 83 PRO A CA 1
ATOM 661 C C . PRO A 1 83 ? 6.922 8.114 1.458 1.00 86.50 83 PRO A C 1
ATOM 663 O O . PRO A 1 83 ? 6.240 7.226 1.969 1.00 86.50 83 PRO A O 1
ATOM 666 N N . SER A 1 84 ? 7.729 8.888 2.188 1.00 82.69 84 SER A N 1
ATOM 667 C CA . SER A 1 84 ? 7.832 8.754 3.647 1.00 82.69 84 SER A CA 1
ATOM 668 C C . SER A 1 84 ? 6.472 8.953 4.324 1.00 82.69 84 SER A C 1
ATOM 670 O O . SER A 1 84 ? 5.671 9.791 3.905 1.00 82.69 84 SER A O 1
ATOM 672 N N . GLY A 1 85 ? 6.203 8.162 5.363 1.00 82.69 85 GLY A N 1
ATOM 673 C CA . GLY A 1 85 ? 4.929 8.170 6.077 1.00 82.69 85 GLY A CA 1
ATOM 674 C C . GLY A 1 85 ? 3.788 7.444 5.359 1.00 82.69 85 GLY A C 1
ATOM 675 O O . GLY A 1 85 ? 2.686 7.402 5.906 1.00 82.69 85 GLY A O 1
ATOM 676 N N . TYR A 1 86 ? 4.019 6.851 4.183 1.00 87.75 86 TYR A N 1
ATOM 677 C CA . TYR A 1 86 ? 3.045 5.952 3.564 1.00 87.75 86 TYR A CA 1
ATOM 678 C C . TYR A 1 86 ? 2.867 4.676 4.376 1.00 87.75 86 TYR A C 1
ATOM 680 O O . TYR A 1 86 ? 3.786 4.210 5.044 1.00 87.75 86 TYR A O 1
ATOM 688 N N . PHE A 1 87 ? 1.668 4.107 4.241 1.00 91.25 87 PHE A N 1
ATOM 689 C CA . PHE A 1 87 ? 1.314 2.786 4.754 1.00 91.25 87 PHE A CA 1
ATOM 690 C C . PHE A 1 87 ? 1.623 2.619 6.241 1.00 91.25 87 PHE A C 1
ATOM 692 O O . PHE A 1 87 ? 2.533 1.908 6.653 1.00 91.25 87 PHE A O 1
ATOM 699 N N . GLN A 1 88 ? 0.819 3.283 7.058 1.00 91.44 88 GLN A N 1
ATOM 700 C CA . GLN A 1 88 ? 0.897 3.165 8.506 1.00 91.44 88 GLN A CA 1
ATOM 701 C C . GLN A 1 88 ? -0.154 2.183 9.010 1.00 91.44 88 GLN A C 1
ATOM 703 O O . GLN A 1 88 ? -1.197 1.995 8.378 1.00 91.44 88 GLN A O 1
ATOM 708 N N . ASN A 1 89 ? 0.071 1.630 10.201 1.00 93.88 89 ASN A N 1
ATOM 709 C CA . ASN A 1 89 ? -0.901 0.786 10.900 1.00 93.88 89 ASN A CA 1
ATOM 710 C C . ASN A 1 89 ? -1.326 -0.475 10.124 1.00 93.88 89 ASN A C 1
ATOM 712 O O . ASN A 1 89 ? -2.467 -0.930 10.293 1.00 93.88 89 ASN A O 1
ATOM 716 N N . LEU A 1 90 ? -0.443 -1.035 9.293 1.00 97.50 90 LEU A N 1
ATOM 717 C CA . LEU A 1 90 ? -0.695 -2.288 8.587 1.00 97.50 90 LEU A CA 1
ATOM 718 C C . LEU A 1 90 ? -0.833 -3.458 9.571 1.00 97.50 90 LEU A C 1
ATOM 720 O O . LEU A 1 90 ? -0.264 -3.459 10.657 1.00 97.50 90 LEU A O 1
ATOM 724 N N . THR A 1 91 ? -1.593 -4.464 9.146 1.00 98.50 91 THR A N 1
ATOM 725 C CA . THR A 1 91 ? -1.701 -5.784 9.799 1.00 98.50 91 THR A CA 1
ATOM 726 C C . THR A 1 91 ? -1.124 -6.884 8.913 1.00 98.50 91 THR A C 1
ATOM 728 O O . THR A 1 91 ? -0.615 -7.875 9.419 1.00 98.50 91 THR A O 1
ATOM 731 N N . HIS A 1 92 ? -1.169 -6.697 7.591 1.00 98.62 92 HIS A N 1
ATOM 732 C CA . HIS A 1 92 ? -0.624 -7.628 6.613 1.00 98.62 92 HIS A CA 1
ATOM 733 C C . HIS A 1 92 ? 0.200 -6.851 5.587 1.00 98.62 92 HIS A C 1
ATOM 735 O O . HIS A 1 92 ? -0.308 -5.915 4.960 1.00 98.62 92 HIS A O 1
ATOM 741 N N . LEU A 1 93 ? 1.445 -7.268 5.404 1.00 97.44 93 LEU A N 1
ATOM 742 C CA . LEU A 1 93 ? 2.368 -6.734 4.415 1.00 97.44 93 LEU A CA 1
ATOM 743 C C . LEU A 1 93 ? 2.918 -7.880 3.569 1.00 97.44 93 LEU A C 1
ATOM 745 O O . LEU A 1 93 ? 3.450 -8.851 4.104 1.00 97.44 93 LEU A O 1
ATOM 749 N N . CYS A 1 94 ? 2.797 -7.745 2.253 1.00 96.50 94 CYS A N 1
ATOM 750 C CA . CYS A 1 94 ? 3.342 -8.671 1.276 1.00 96.50 94 CYS A CA 1
ATOM 751 C C . CYS A 1 94 ? 4.144 -7.892 0.229 1.00 96.50 94 CYS A C 1
ATOM 753 O O . CYS A 1 94 ? 3.588 -7.074 -0.505 1.00 96.50 94 CYS A O 1
ATOM 755 N N . LEU A 1 95 ? 5.450 -8.123 0.181 1.00 92.31 95 LEU A N 1
ATOM 756 C CA . LEU A 1 95 ? 6.360 -7.538 -0.796 1.00 92.31 95 LEU A CA 1
ATOM 757 C C . LEU A 1 95 ? 6.894 -8.674 -1.665 1.00 92.31 95 LEU A C 1
ATOM 759 O O . LEU A 1 95 ? 7.634 -9.516 -1.176 1.00 92.31 95 LEU A O 1
ATOM 763 N N . LEU A 1 96 ? 6.506 -8.721 -2.937 1.00 89.56 96 LEU A N 1
ATOM 764 C CA . LEU A 1 96 ? 6.893 -9.797 -3.856 1.00 89.56 96 LEU A CA 1
ATOM 765 C C . LEU A 1 96 ? 7.827 -9.279 -4.945 1.00 89.56 96 LEU A C 1
ATOM 767 O O . LEU A 1 96 ? 7.747 -8.113 -5.333 1.00 89.56 96 LEU A O 1
ATOM 771 N N . ASP A 1 97 ? 8.724 -10.147 -5.411 1.00 85.31 97 ASP A N 1
ATOM 772 C CA . ASP A 1 97 ? 9.617 -9.919 -6.555 1.00 85.31 97 ASP A CA 1
ATOM 773 C C . ASP A 1 97 ? 10.358 -8.572 -6.518 1.00 85.31 97 ASP A C 1
ATOM 775 O O . ASP A 1 97 ? 10.566 -7.908 -7.528 1.00 85.31 97 ASP A O 1
ATOM 779 N N . GLN A 1 98 ? 10.776 -8.144 -5.327 1.00 81.56 98 GLN A N 1
ATOM 780 C CA . GLN A 1 98 ? 11.475 -6.876 -5.119 1.00 81.56 98 GLN A CA 1
ATOM 781 C C . GLN A 1 98 ? 12.856 -6.925 -5.801 1.00 81.56 98 GLN A C 1
ATOM 783 O O . GLN A 1 98 ? 13.813 -7.476 -5.248 1.00 81.56 98 GLN A O 1
ATOM 788 N N . CYS A 1 99 ? 12.938 -6.408 -7.030 1.00 69.75 99 CYS A N 1
ATOM 789 C CA . CYS A 1 99 ? 14.121 -6.491 -7.883 1.00 69.75 99 CYS A CA 1
ATOM 790 C C . CYS A 1 99 ? 15.137 -5.390 -7.536 1.00 69.75 99 CYS A C 1
ATOM 792 O O . CYS A 1 99 ? 14.759 -4.332 -7.052 1.00 69.75 99 CYS A O 1
ATOM 794 N N . ASP A 1 100 ? 16.423 -5.644 -7.788 1.00 64.31 100 ASP A N 1
ATOM 795 C CA . ASP A 1 100 ? 17.518 -4.675 -7.613 1.00 64.31 100 ASP A CA 1
ATOM 796 C C . ASP A 1 100 ? 18.068 -4.271 -8.988 1.00 64.31 100 ASP A C 1
ATOM 798 O O . ASP A 1 100 ? 19.240 -4.466 -9.315 1.00 64.31 100 ASP A O 1
ATOM 802 N N . THR A 1 101 ? 17.175 -3.810 -9.867 1.00 65.44 101 THR A N 1
ATOM 803 C CA . THR A 1 101 ? 17.545 -3.413 -11.233 1.00 65.44 101 THR A CA 1
ATOM 804 C C . THR A 1 101 ? 18.280 -2.076 -11.275 1.00 65.44 101 THR A C 1
ATOM 806 O O . THR A 1 101 ? 18.966 -1.795 -12.260 1.00 65.44 101 THR A O 1
ATOM 809 N N . GLN A 1 102 ? 18.185 -1.267 -10.214 1.00 64.31 102 GLN A N 1
ATOM 810 C CA . GLN A 1 102 ? 18.877 0.014 -10.071 1.00 64.31 102 GLN A CA 1
ATOM 811 C C . GLN A 1 102 ? 19.625 0.109 -8.730 1.00 64.31 102 GLN A C 1
ATOM 813 O O . GLN A 1 102 ? 19.048 -0.220 -7.692 1.00 64.31 102 GLN A O 1
ATOM 818 N N . PRO A 1 103 ? 20.865 0.642 -8.704 1.00 60.94 103 PRO A N 1
ATOM 819 C CA . PRO A 1 103 ? 21.577 0.896 -7.454 1.00 60.94 103 PRO A CA 1
ATOM 820 C C . PRO A 1 103 ? 20.751 1.786 -6.513 1.00 60.94 103 PRO A C 1
ATOM 822 O O . PRO A 1 103 ? 20.331 2.877 -6.901 1.00 60.94 103 PRO A O 1
ATOM 825 N N . ASN A 1 104 ? 20.569 1.358 -5.260 1.00 65.50 104 ASN A N 1
ATOM 826 C CA . ASN A 1 104 ? 19.755 2.042 -4.235 1.00 65.50 104 ASN A CA 1
ATOM 827 C C . ASN A 1 104 ? 18.239 2.075 -4.516 1.00 65.50 104 ASN A C 1
ATOM 829 O O . ASN A 1 104 ? 17.524 2.950 -4.009 1.00 65.50 104 ASN A O 1
ATOM 833 N N . SER A 1 105 ? 17.749 1.140 -5.328 1.00 71.56 105 SER A N 1
ATOM 834 C CA . SER A 1 105 ? 16.320 0.866 -5.480 1.00 71.56 105 SER A CA 1
ATOM 835 C C . SER A 1 105 ? 15.699 0.390 -4.170 1.00 71.56 105 SER A C 1
ATOM 837 O O . SER A 1 105 ? 14.682 0.913 -3.732 1.00 71.56 105 SER A O 1
ATOM 839 N N . ARG A 1 106 ? 16.339 -0.567 -3.497 1.00 77.00 106 ARG A N 1
ATOM 840 C CA . ARG A 1 106 ? 15.821 -1.155 -2.261 1.00 77.00 106 ARG A CA 1
ATOM 841 C C . ARG A 1 106 ? 16.125 -0.272 -1.050 1.00 77.00 106 ARG A C 1
ATOM 843 O O . ARG A 1 106 ? 17.201 0.330 -0.989 1.00 77.00 106 ARG A O 1
ATOM 850 N N . PRO A 1 107 ? 15.213 -0.221 -0.064 1.00 82.19 107 PRO A N 1
ATOM 851 C CA . PRO A 1 107 ? 15.515 0.389 1.216 1.00 82.19 107 PRO A CA 1
ATOM 852 C C . PRO A 1 107 ? 16.654 -0.392 1.871 1.00 82.19 107 PRO A C 1
ATOM 854 O O . PRO A 1 107 ? 16.736 -1.621 1.773 1.00 82.19 107 PRO A O 1
ATOM 857 N N . SER A 1 108 ? 17.534 0.323 2.560 1.00 87.25 108 SER A N 1
ATOM 858 C CA . SER A 1 108 ? 18.466 -0.296 3.494 1.00 87.25 108 SER A CA 1
ATOM 859 C C . SER A 1 108 ? 17.704 -1.071 4.570 1.00 87.25 108 SER A C 1
ATOM 861 O O . SER A 1 108 ? 16.534 -0.800 4.849 1.00 87.25 108 SER A O 1
ATOM 863 N N . THR A 1 109 ? 18.374 -2.018 5.230 1.00 89.62 109 THR A N 1
ATOM 864 C CA . THR A 1 109 ? 17.771 -2.760 6.346 1.00 89.62 109 THR A CA 1
ATOM 865 C C . THR A 1 109 ? 17.213 -1.821 7.414 1.00 89.62 109 THR A C 1
ATOM 867 O O . THR A 1 109 ? 16.127 -2.071 7.918 1.00 89.62 109 THR A O 1
ATOM 870 N N . SER A 1 110 ? 17.916 -0.729 7.729 1.00 93.12 110 SER A N 1
ATOM 871 C CA . SER A 1 110 ? 17.441 0.260 8.700 1.00 93.12 110 SER A CA 1
ATOM 872 C C . SER A 1 110 ? 16.170 0.960 8.227 1.00 93.12 110 SER A C 1
ATOM 874 O O . SER A 1 110 ? 15.192 0.964 8.958 1.00 93.12 110 SER A O 1
ATOM 876 N N . GLU A 1 111 ? 16.133 1.453 6.984 1.00 89.44 111 GLU A N 1
ATOM 877 C CA . GLU A 1 111 ? 14.923 2.079 6.423 1.00 89.44 111 GLU A CA 1
ATOM 878 C C . GLU A 1 111 ? 13.737 1.101 6.377 1.00 89.44 111 GLU A C 1
ATOM 880 O O . GLU A 1 111 ? 12.590 1.495 6.586 1.00 89.44 111 GLU A O 1
ATOM 885 N N . PHE A 1 112 ? 13.999 -0.184 6.120 1.00 90.69 112 PHE A N 1
ATOM 886 C CA . PHE A 1 112 ? 12.964 -1.212 6.156 1.00 90.69 112 PHE A CA 1
ATOM 887 C C . PHE A 1 112 ? 12.446 -1.460 7.579 1.00 90.69 112 PHE A C 1
ATOM 889 O O . PHE A 1 112 ? 11.239 -1.580 7.770 1.00 90.69 112 PHE A O 1
ATOM 896 N N . LEU A 1 113 ? 13.326 -1.504 8.582 1.00 93.44 113 LEU A N 1
ATOM 897 C CA . LEU A 1 113 ? 12.928 -1.638 9.986 1.00 93.44 113 LEU A CA 1
ATOM 898 C C . LEU A 1 113 ? 12.144 -0.412 10.469 1.00 93.44 113 LEU A C 1
ATOM 900 O O . LEU A 1 113 ? 11.076 -0.590 11.050 1.00 93.44 113 LEU A O 1
ATOM 904 N N . ASP A 1 114 ? 12.597 0.800 10.138 1.00 92.75 114 ASP A N 1
ATOM 905 C CA . ASP A 1 114 ? 11.878 2.050 10.422 1.00 92.75 114 ASP A CA 1
ATOM 906 C C . ASP A 1 114 ? 10.462 2.012 9.820 1.00 92.75 114 ASP A C 1
ATOM 908 O O . ASP A 1 114 ? 9.485 2.439 10.438 1.00 92.75 114 ASP A O 1
ATOM 912 N N . PHE A 1 115 ? 10.320 1.449 8.616 1.00 91.88 115 PHE A N 1
ATOM 913 C CA . PHE A 1 115 ? 9.017 1.238 7.993 1.00 91.88 115 PHE A CA 1
ATOM 914 C C . PHE A 1 115 ? 8.137 0.247 8.768 1.00 91.88 115 PHE A C 1
ATOM 916 O O . PHE A 1 115 ? 6.959 0.536 8.999 1.00 91.88 115 PHE A O 1
ATOM 923 N N . LEU A 1 116 ? 8.680 -0.895 9.198 1.00 94.06 116 LEU A N 1
ATOM 924 C CA . LEU A 1 116 ? 7.928 -1.860 10.006 1.00 94.06 116 LEU A CA 1
ATOM 925 C C . LEU A 1 116 ? 7.476 -1.253 11.345 1.00 94.06 116 LEU A C 1
ATOM 927 O O . LEU A 1 116 ? 6.356 -1.519 11.785 1.00 94.06 116 LEU A O 1
ATOM 931 N N . GLU A 1 117 ? 8.287 -0.387 11.958 1.00 94.75 117 GLU A N 1
ATOM 932 C CA . GLU A 1 117 ? 7.945 0.321 13.201 1.00 94.75 117 GLU A CA 1
ATOM 933 C C . GLU A 1 117 ? 6.721 1.243 13.055 1.00 94.75 117 GLU A C 1
ATOM 935 O O . GLU A 1 117 ? 5.976 1.438 14.019 1.00 94.75 117 GLU A O 1
ATOM 940 N N . MET A 1 118 ? 6.428 1.742 11.847 1.00 92.25 118 MET A N 1
ATOM 941 C CA . MET A 1 118 ? 5.204 2.515 11.570 1.00 92.25 118 MET A CA 1
ATOM 942 C C . MET A 1 118 ? 3.919 1.665 11.588 1.00 92.25 118 MET A C 1
ATOM 944 O O . MET A 1 118 ? 2.805 2.200 11.519 1.00 92.25 118 MET A O 1
ATOM 948 N N . SER A 1 119 ? 4.043 0.339 11.671 1.00 95.88 119 SER A N 1
ATOM 949 C CA . SER A 1 119 ? 2.928 -0.610 11.709 1.00 95.88 119 SER A CA 1
ATOM 950 C C . SER A 1 119 ? 3.026 -1.536 12.929 1.00 95.88 119 SER A C 1
ATOM 952 O O . SER A 1 119 ? 3.184 -2.744 12.780 1.00 95.88 119 SER A O 1
ATOM 954 N N . PRO A 1 120 ? 2.844 -1.019 14.160 1.00 95.62 120 PRO A N 1
ATOM 955 C CA . PRO A 1 120 ? 2.966 -1.815 15.390 1.00 95.62 120 PRO A CA 1
ATOM 956 C C . PRO A 1 120 ? 1.895 -2.912 15.541 1.00 95.62 120 PRO A C 1
ATOM 958 O O . PRO A 1 120 ? 1.958 -3.716 16.466 1.00 95.62 120 PRO A O 1
ATOM 961 N N . GLN A 1 121 ? 0.889 -2.931 14.660 1.00 96.56 121 GLN A N 1
ATOM 962 C CA . GLN A 1 121 ? -0.163 -3.950 14.591 1.00 96.56 121 GLN A CA 1
ATOM 963 C C . GLN A 1 121 ? 0.116 -5.012 13.515 1.00 96.56 121 GLN A C 1
ATOM 965 O O . GLN A 1 121 ? -0.794 -5.759 13.165 1.00 96.56 121 GLN A O 1
ATOM 970 N N . LEU A 1 122 ? 1.323 -5.054 12.941 1.00 98.06 122 LEU A N 1
ATOM 971 C CA . LEU A 1 122 ? 1.655 -6.005 11.888 1.00 98.06 122 LEU A CA 1
ATOM 972 C C . LEU A 1 122 ? 1.627 -7.439 12.437 1.00 98.06 122 LEU A C 1
ATOM 974 O O . LEU A 1 122 ? 2.367 -7.784 13.354 1.00 98.06 122 LEU A O 1
ATOM 978 N N . GLU A 1 123 ? 0.770 -8.270 11.856 1.00 98.25 123 GLU A N 1
ATOM 979 C CA . GLU A 1 123 ? 0.583 -9.678 12.220 1.00 98.25 123 GLU A CA 1
ATOM 980 C C . GLU A 1 123 ? 1.224 -10.608 11.182 1.00 98.25 123 GLU A C 1
ATOM 982 O O . GLU A 1 123 ? 1.727 -11.675 11.530 1.00 98.25 123 GLU A O 1
ATOM 987 N N . TYR A 1 124 ? 1.237 -10.190 9.911 1.00 98.19 124 TYR A N 1
ATOM 988 C CA . TYR A 1 124 ? 1.744 -10.982 8.794 1.00 98.19 124 TYR A CA 1
ATOM 989 C C . TYR A 1 124 ? 2.731 -10.182 7.949 1.00 98.19 124 TYR A C 1
ATOM 991 O O . TYR A 1 124 ? 2.412 -9.094 7.462 1.00 98.19 124 TYR A O 1
ATOM 999 N N . LEU A 1 125 ? 3.907 -10.771 7.740 1.00 97.00 125 LEU A N 1
ATOM 1000 C CA . LEU A 1 125 ? 4.968 -10.252 6.887 1.00 97.00 125 LEU A CA 1
ATOM 1001 C C . LEU A 1 125 ? 5.392 -11.330 5.886 1.00 97.00 125 LEU A C 1
ATOM 1003 O O . LEU A 1 125 ? 5.815 -12.414 6.286 1.00 97.00 125 LEU A O 1
ATOM 1007 N N . ILE A 1 126 ? 5.285 -11.015 4.599 1.00 95.88 126 ILE A N 1
ATOM 1008 C CA . ILE A 1 126 ? 5.772 -11.824 3.478 1.00 95.88 126 ILE A CA 1
ATOM 1009 C C . ILE A 1 126 ? 6.710 -10.928 2.661 1.00 95.88 126 ILE A C 1
ATOM 1011 O O . ILE A 1 126 ? 6.327 -9.809 2.314 1.00 95.88 126 ILE A O 1
ATOM 1015 N N . ILE A 1 127 ? 7.931 -11.398 2.402 1.00 89.50 127 ILE A N 1
ATOM 1016 C CA . ILE A 1 127 ? 9.001 -10.680 1.688 1.00 89.50 127 ILE A CA 1
ATOM 1017 C C . ILE A 1 127 ? 9.714 -11.590 0.692 1.00 89.50 127 ILE A C 1
ATOM 1019 O O . ILE A 1 127 ? 9.639 -12.826 0.892 1.00 89.50 127 ILE A O 1
#

Secondary structure (DSSP, 8-state):
-TTTGGGGGG-SEEEEE-TT--S-S-SGGG--S--TT--EEEEE-SSSS--TTSSS-SBPPP-GGG--TT--EEEEES--B--TT-S-S-SEEEEE-----STT-SPPHHHHHHHHHT-TT--EEE-

pLDDT: mean 84.02, std 12.11, range [53.38, 98.62]